Protein AF-A0A2N3F9G6-F1 (afdb_monomer)

Structure (mmCIF, N/CA/C/O backbone):
data_AF-A0A2N3F9G6-F1
#
_entry.id   AF-A0A2N3F9G6-F1
#
loop_
_atom_site.group_PDB
_atom_site.id
_atom_site.type_symbol
_atom_site.label_atom_id
_atom_site.label_alt_id
_atom_site.label_comp_id
_atom_site.label_asym_id
_atom_site.label_entity_id
_atom_site.label_seq_id
_atom_site.pdbx_PDB_ins_code
_atom_site.Cartn_x
_atom_site.Cartn_y
_atom_site.Cartn_z
_atom_site.occupancy
_atom_site.B_iso_or_equiv
_atom_site.auth_seq_id
_atom_site.auth_comp_id
_atom_site.auth_asym_id
_atom_site.auth_atom_id
_atom_site.pdbx_PDB_model_num
ATOM 1 N N . MET A 1 1 ? 7.270 26.110 6.889 1.00 34.78 1 MET A N 1
ATOM 2 C CA . MET A 1 1 ? 5.933 26.735 6.805 1.00 34.78 1 MET A CA 1
ATOM 3 C C . MET A 1 1 ? 5.806 27.309 5.404 1.00 34.78 1 MET A C 1
ATOM 5 O O . MET A 1 1 ? 6.447 28.311 5.122 1.00 34.78 1 MET A O 1
ATOM 9 N N . ALA A 1 2 ? 5.115 26.620 4.500 1.00 25.80 2 ALA A N 1
ATOM 10 C CA . ALA A 1 2 ? 4.894 27.101 3.139 1.00 25.80 2 ALA A CA 1
ATOM 11 C C . ALA A 1 2 ? 3.383 27.168 2.901 1.00 25.80 2 ALA A C 1
ATOM 13 O O . ALA A 1 2 ? 2.698 26.151 2.939 1.00 25.80 2 ALA A O 1
ATOM 14 N N . LEU A 1 3 ? 2.890 28.395 2.738 1.00 33.31 3 LEU A N 1
ATOM 15 C CA . LEU A 1 3 ? 1.553 28.727 2.258 1.00 33.31 3 LEU A CA 1
ATOM 16 C C . LEU A 1 3 ? 1.543 28.540 0.735 1.00 33.31 3 LEU A C 1
ATOM 18 O O . LEU A 1 3 ? 2.347 29.161 0.042 1.00 33.31 3 LEU A O 1
ATOM 22 N N . GLY A 1 4 ? 0.664 27.678 0.224 1.00 26.97 4 GLY A N 1
ATOM 23 C CA . GLY A 1 4 ? 0.457 27.496 -1.213 1.00 26.97 4 GLY A CA 1
ATOM 24 C C . GLY A 1 4 ? -0.439 28.592 -1.792 1.00 26.97 4 GLY A C 1
ATOM 25 O O . GLY A 1 4 ? -1.498 28.885 -1.242 1.00 26.97 4 GLY A O 1
ATOM 26 N N . VAL A 1 5 ? -0.016 29.182 -2.911 1.00 29.23 5 VAL A N 1
ATOM 27 C CA . VAL A 1 5 ? -0.857 30.026 -3.770 1.00 29.23 5 VAL A CA 1
ATOM 28 C C . VAL A 1 5 ? -1.514 29.118 -4.809 1.00 29.23 5 VAL A C 1
ATOM 30 O O . VAL A 1 5 ? -0.817 28.398 -5.519 1.00 29.23 5 VAL A O 1
ATOM 33 N N . ILE A 1 6 ? -2.845 29.154 -4.893 1.00 33.47 6 ILE A N 1
ATOM 34 C CA . ILE A 1 6 ? -3.618 28.511 -5.961 1.00 33.47 6 ILE A CA 1
ATOM 35 C C . ILE A 1 6 ? -3.831 29.564 -7.050 1.00 33.47 6 ILE A C 1
ATOM 37 O O . ILE A 1 6 ? -4.519 30.556 -6.817 1.00 33.47 6 ILE A O 1
ATOM 41 N N . THR A 1 7 ? -3.247 29.361 -8.228 1.00 30.53 7 THR A N 1
ATOM 42 C CA . THR A 1 7 ? -3.622 30.087 -9.447 1.00 30.53 7 THR A CA 1
ATOM 43 C C . THR A 1 7 ? -4.414 29.161 -10.365 1.00 30.53 7 THR A C 1
ATOM 45 O O . THR A 1 7 ? -4.055 28.004 -10.583 1.00 30.53 7 THR A O 1
ATOM 48 N N . GLU A 1 8 ? -5.545 29.676 -10.846 1.00 35.81 8 GLU A N 1
ATOM 49 C CA . GLU A 1 8 ? -6.534 28.980 -11.667 1.00 35.81 8 GLU A CA 1
ATOM 50 C C . GLU A 1 8 ? -5.899 28.366 -12.927 1.00 35.81 8 GLU A C 1
ATOM 52 O O . GLU A 1 8 ? -5.232 29.056 -13.697 1.00 35.81 8 GLU A O 1
ATOM 57 N N . GLY A 1 9 ? -6.127 27.066 -13.149 1.00 33.81 9 GLY A N 1
ATOM 58 C CA . GLY A 1 9 ? -5.817 26.387 -14.414 1.00 33.81 9 GLY A CA 1
ATOM 59 C C . GLY A 1 9 ? -4.767 25.272 -14.367 1.00 33.81 9 GLY A C 1
ATOM 60 O O . GLY A 1 9 ? -4.627 24.558 -15.356 1.00 33.81 9 GLY A O 1
ATOM 61 N N . ALA A 1 10 ? -4.067 25.058 -13.252 1.00 32.31 10 ALA A N 1
ATOM 62 C CA . ALA A 1 10 ? -3.200 23.891 -13.088 1.00 32.31 10 ALA A CA 1
ATOM 63 C C . ALA A 1 10 ? -3.980 22.757 -12.413 1.00 32.31 10 ALA A C 1
ATOM 65 O O . ALA A 1 10 ? -4.609 22.973 -11.375 1.00 32.31 10 ALA A O 1
ATOM 66 N N . ALA A 1 11 ? -3.938 21.548 -12.983 1.00 34.59 11 ALA A N 1
ATOM 67 C CA . ALA A 1 11 ? -4.288 20.344 -12.242 1.00 34.59 11 ALA A CA 1
ATOM 68 C C . ALA A 1 11 ? -3.527 20.406 -10.913 1.00 34.59 11 ALA A C 1
ATOM 70 O O . ALA A 1 11 ? -2.303 20.527 -10.902 1.00 34.59 11 ALA A O 1
ATOM 71 N N . CYS A 1 12 ? -4.264 20.460 -9.805 1.00 38.81 12 CYS A N 1
ATOM 72 C CA . CYS A 1 12 ? -3.675 20.593 -8.486 1.00 38.81 12 CYS A CA 1
ATOM 73 C C . CYS A 1 12 ? -3.022 19.251 -8.154 1.00 38.81 12 CYS A C 1
ATOM 75 O O . CYS A 1 12 ? -3.642 18.367 -7.563 1.00 38.81 12 CYS A O 1
ATOM 77 N N . GLU A 1 13 ? -1.784 19.068 -8.606 1.00 42.81 13 GLU A N 1
ATOM 78 C CA . GLU A 1 13 ? -0.906 18.030 -8.097 1.00 42.81 13 GLU A CA 1
ATOM 79 C C . GLU A 1 13 ? -0.592 18.415 -6.655 1.00 42.81 13 GLU A C 1
ATOM 81 O O . GLU A 1 13 ? 0.373 19.115 -6.352 1.00 42.81 13 GLU A O 1
ATOM 86 N N . LEU A 1 14 ? -1.501 18.040 -5.751 1.00 52.06 14 LEU A N 1
ATOM 87 C CA . LEU A 1 14 ? -1.253 18.138 -4.324 1.00 52.06 14 LEU A CA 1
ATOM 88 C C . LEU A 1 14 ? 0.064 17.405 -4.047 1.00 52.06 14 LEU A C 1
ATOM 90 O O . LEU A 1 14 ? 0.200 16.254 -4.482 1.00 52.06 14 LEU A O 1
ATOM 94 N N . PRO A 1 15 ? 1.013 18.032 -3.330 1.00 63.75 15 PRO A N 1
ATOM 95 C CA . PRO A 1 15 ? 2.250 17.373 -2.943 1.00 63.75 15 PRO A CA 1
ATOM 96 C C . PRO A 1 15 ? 1.941 16.015 -2.309 1.00 63.75 15 PRO A C 1
ATOM 98 O O . PRO A 1 15 ? 1.007 15.913 -1.508 1.00 63.75 15 PRO A O 1
ATOM 101 N N . LEU A 1 16 ? 2.711 14.979 -2.652 1.00 63.78 16 LEU A N 1
ATOM 102 C CA . LEU A 1 16 ? 2.501 13.614 -2.150 1.00 63.78 16 LEU A CA 1
ATOM 103 C C . LEU A 1 16 ? 2.385 13.586 -0.615 1.00 63.78 16 LEU A C 1
ATOM 105 O O . LEU A 1 16 ? 1.481 12.951 -0.082 1.00 63.78 16 LEU A O 1
ATOM 109 N N . ALA A 1 17 ? 3.193 14.397 0.073 1.00 67.38 17 ALA A N 1
ATOM 110 C CA . ALA A 1 17 ? 3.136 14.596 1.520 1.00 67.38 17 ALA A CA 1
ATOM 111 C C . ALA A 1 17 ? 1.751 15.038 2.039 1.00 67.38 17 ALA A C 1
ATOM 113 O O . ALA A 1 17 ? 1.288 14.541 3.061 1.00 67.38 17 ALA A O 1
ATOM 114 N N . TRP A 1 18 ? 1.052 15.936 1.334 1.00 68.69 18 TRP A N 1
ATOM 115 C CA . TRP A 1 18 ? -0.305 16.345 1.718 1.00 68.69 18 TRP A CA 1
ATOM 116 C C . TRP A 1 18 ? -1.306 15.203 1.525 1.00 68.69 18 TRP A C 1
ATOM 118 O O . TRP A 1 18 ? -2.200 15.005 2.344 1.00 68.69 18 TRP A O 1
ATOM 128 N N . ARG A 1 19 ? -1.160 14.429 0.443 1.00 73.50 19 ARG A N 1
ATOM 129 C CA . ARG A 1 19 ? -2.027 13.273 0.174 1.00 73.50 19 ARG A CA 1
ATOM 130 C C . ARG A 1 19 ? -1.862 12.196 1.243 1.00 73.50 19 ARG A C 1
ATOM 132 O O . ARG A 1 19 ? -2.873 11.686 1.713 1.00 73.50 19 ARG A O 1
ATOM 139 N N . LEU A 1 20 ? -0.629 11.914 1.665 1.00 75.94 20 LEU A N 1
ATOM 140 C CA . LEU A 1 20 ? -0.345 10.974 2.751 1.00 75.94 20 LEU A CA 1
ATOM 141 C C . LEU A 1 20 ? -0.958 11.438 4.078 1.00 75.94 20 LEU A C 1
ATOM 143 O O . LEU A 1 20 ? -1.659 10.659 4.707 1.00 75.94 20 LEU A O 1
ATOM 147 N N . GLN A 1 21 ? -0.824 12.717 4.441 1.00 79.06 21 GLN A N 1
ATOM 148 C CA . GLN A 1 21 ? -1.443 13.263 5.661 1.00 79.06 21 GLN A CA 1
ATOM 149 C C . GLN A 1 21 ? -2.975 13.152 5.665 1.00 79.06 21 GLN A C 1
ATOM 151 O O . GLN A 1 21 ? -3.586 12.848 6.690 1.00 79.06 21 GLN A O 1
ATOM 156 N N . VAL A 1 22 ? -3.621 13.399 4.520 1.00 82.56 22 VAL A N 1
ATOM 157 C CA . VAL A 1 22 ? -5.074 13.207 4.388 1.00 82.56 22 VAL A CA 1
ATOM 158 C C . VAL A 1 22 ? -5.437 11.730 4.550 1.00 82.56 22 VAL A C 1
ATOM 160 O O . VAL A 1 22 ? -6.405 11.420 5.244 1.00 82.56 22 VAL A O 1
ATOM 163 N N . LEU A 1 23 ? -4.660 10.825 3.952 1.00 82.56 23 LEU A N 1
ATOM 164 C CA . LEU A 1 23 ? -4.846 9.379 4.087 1.00 82.56 23 LEU A CA 1
ATOM 165 C C . LEU A 1 23 ? -4.663 8.898 5.529 1.00 82.56 23 LEU A C 1
ATOM 167 O O . LEU A 1 23 ? -5.492 8.133 6.012 1.00 82.56 23 LEU A O 1
ATOM 171 N N . GLU A 1 24 ? -3.644 9.381 6.235 1.00 84.00 24 GLU A N 1
ATOM 172 C CA . GLU A 1 24 ? -3.417 9.115 7.660 1.00 84.00 24 GLU A CA 1
ATOM 173 C C . GLU A 1 24 ? -4.618 9.529 8.505 1.00 84.00 24 GLU A C 1
ATOM 175 O O . GLU A 1 24 ? -5.121 8.741 9.306 1.00 84.00 24 GLU A O 1
ATOM 180 N N . ALA A 1 25 ? -5.121 10.749 8.297 1.00 83.75 25 ALA A N 1
ATOM 181 C CA . ALA A 1 25 ? -6.280 11.253 9.023 1.00 83.75 25 ALA A CA 1
ATOM 182 C C . ALA A 1 25 ? -7.543 10.421 8.743 1.00 83.75 25 ALA A C 1
ATOM 184 O O . ALA A 1 25 ? -8.280 10.093 9.672 1.00 83.75 25 ALA A O 1
ATOM 185 N N . GLN A 1 26 ? -7.777 10.053 7.479 1.00 87.62 26 GLN A N 1
ATOM 186 C CA . GLN A 1 26 ? -8.911 9.214 7.085 1.00 87.62 26 GLN A CA 1
ATOM 187 C C . GLN A 1 26 ? -8.819 7.807 7.674 1.00 87.62 26 GLN A C 1
ATOM 189 O O . GLN A 1 26 ? -9.817 7.274 8.152 1.00 87.62 26 GLN A O 1
ATOM 194 N N . LEU A 1 27 ? -7.634 7.199 7.642 1.00 84.31 27 LEU A N 1
ATOM 195 C CA . LEU A 1 27 ? -7.424 5.860 8.173 1.00 84.31 27 LEU A CA 1
ATOM 196 C C . LEU A 1 27 ? -7.548 5.839 9.694 1.00 84.31 27 LEU A C 1
ATOM 198 O O . LEU A 1 27 ? -8.205 4.950 10.222 1.00 84.31 27 LEU A O 1
ATOM 202 N N . LYS A 1 28 ? -7.009 6.840 10.394 1.00 83.12 28 LYS A N 1
ATOM 203 C CA . LYS A 1 28 ? -7.138 6.965 11.851 1.00 83.12 28 LYS A CA 1
ATOM 204 C C . LYS A 1 28 ? -8.597 6.975 12.313 1.00 83.12 28 LYS A C 1
ATOM 206 O O . LYS A 1 28 ? -8.921 6.324 13.304 1.00 83.12 28 LYS A O 1
ATOM 211 N N . ASP A 1 29 ? -9.463 7.692 11.596 1.00 85.38 29 ASP A N 1
ATOM 212 C CA . ASP A 1 29 ? -10.903 7.750 11.889 1.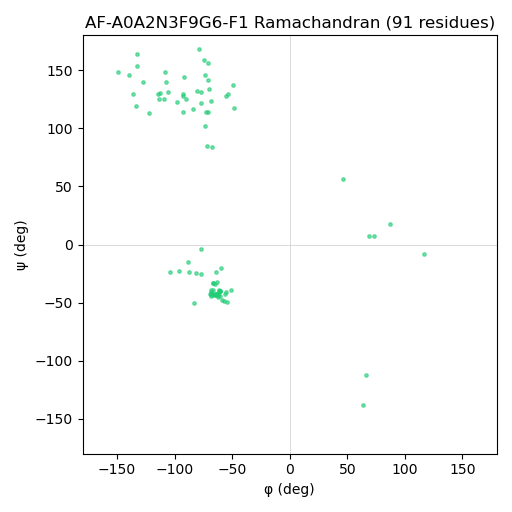00 85.38 29 ASP A CA 1
ATOM 213 C C . ASP A 1 29 ? -11.601 6.397 11.660 1.00 85.38 29 ASP A C 1
ATOM 215 O O . ASP A 1 29 ? -12.520 6.033 12.388 1.00 85.38 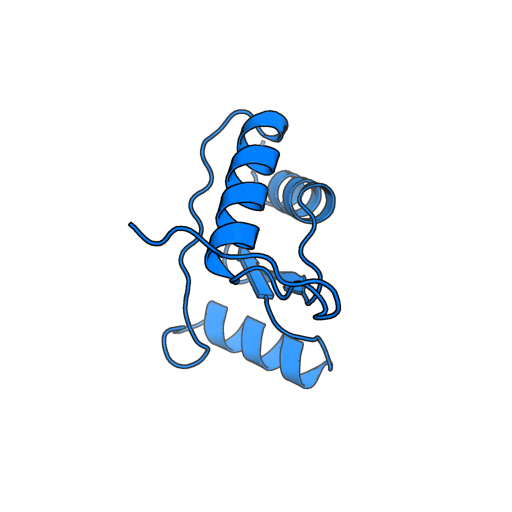29 ASP A O 1
ATOM 219 N N . ARG A 1 30 ? -11.123 5.619 10.681 1.00 84.62 30 ARG A N 1
ATOM 220 C CA . ARG A 1 30 ? -11.707 4.332 10.277 1.00 84.62 30 ARG A CA 1
ATOM 221 C C . ARG A 1 30 ? -11.257 3.154 11.136 1.00 84.62 30 ARG A C 1
ATOM 223 O O . ARG A 1 30 ? -12.088 2.390 11.616 1.00 84.62 30 ARG A O 1
ATOM 230 N N . VAL A 1 31 ? -9.949 3.002 11.341 1.00 80.75 31 VAL A N 1
ATOM 231 C CA . VAL A 1 31 ? -9.382 1.820 12.010 1.00 80.75 31 VAL A CA 1
ATOM 232 C C . VAL A 1 31 ? -9.307 1.961 13.533 1.00 80.75 31 VAL A C 1
ATOM 234 O O . VAL A 1 31 ? -9.124 0.971 14.238 1.00 80.75 31 VAL A O 1
ATOM 237 N N . GLY A 1 32 ? -9.452 3.178 14.068 1.00 76.00 32 GLY A N 1
ATOM 238 C CA . GLY A 1 32 ? -9.433 3.436 15.511 1.00 76.00 32 GLY A CA 1
ATOM 239 C C . GLY A 1 32 ? -8.048 3.339 16.169 1.00 76.00 32 GLY A C 1
ATOM 240 O O . GLY A 1 32 ? -7.951 3.435 17.392 1.00 76.00 32 GLY A O 1
ATOM 241 N N . TYR A 1 33 ? -6.979 3.178 15.386 1.00 76.62 33 TYR A N 1
ATOM 242 C CA . TYR A 1 33 ? -5.585 3.236 15.830 1.00 76.62 33 TYR A CA 1
ATOM 243 C C . TYR A 1 33 ? -4.742 4.113 14.896 1.00 76.62 33 TYR A C 1
ATOM 245 O O . TYR A 1 33 ? -5.160 4.476 13.797 1.00 76.62 33 TYR A O 1
ATOM 253 N N . GLU A 1 34 ? -3.561 4.512 15.367 1.00 74.19 34 GLU A N 1
ATOM 254 C CA . GLU A 1 34 ? -2.645 5.356 14.600 1.00 74.19 34 GLU A CA 1
ATOM 255 C C . GLU A 1 34 ? -1.911 4.537 13.532 1.00 74.19 34 GLU A C 1
ATOM 257 O O . GLU A 1 34 ? -1.372 3.469 13.818 1.00 74.19 34 GLU A O 1
ATOM 262 N N . ILE A 1 35 ? -1.896 5.056 12.304 1.00 77.31 35 ILE A N 1
ATOM 263 C CA . ILE A 1 35 ? -1.126 4.519 11.182 1.00 77.31 35 ILE A CA 1
ATOM 264 C C . ILE A 1 35 ? -0.071 5.554 10.819 1.00 77.31 35 ILE A C 1
ATOM 266 O O . ILE A 1 35 ? -0.399 6.727 10.650 1.00 77.31 35 ILE A O 1
ATOM 270 N N . LEU A 1 36 ? 1.178 5.110 10.709 1.00 74.00 36 LEU A N 1
ATOM 271 C CA . LEU A 1 36 ? 2.316 5.930 10.310 1.00 74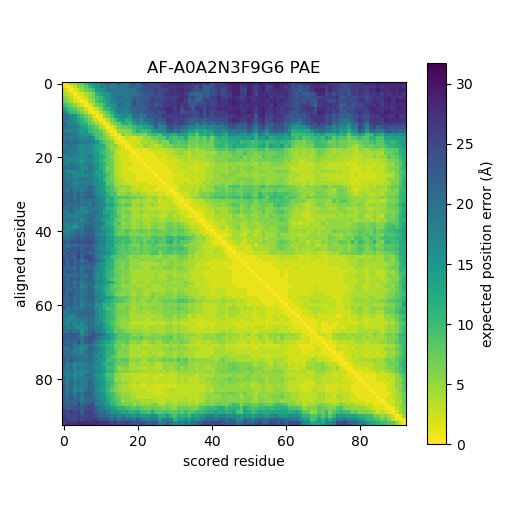.00 36 LEU A CA 1
ATOM 272 C C . LEU A 1 36 ? 2.749 5.499 8.913 1.00 74.00 36 LEU A C 1
ATOM 274 O O . LEU A 1 36 ? 3.019 4.315 8.703 1.00 74.00 36 LEU A O 1
ATOM 278 N N . PHE A 1 37 ? 2.818 6.439 7.972 1.00 78.75 37 PHE A N 1
ATOM 279 C CA . PHE A 1 37 ? 3.422 6.175 6.670 1.00 78.75 37 PHE A CA 1
ATOM 280 C C . PHE A 1 37 ? 4.895 6.567 6.700 1.00 78.75 37 PHE A C 1
ATOM 282 O O . PHE A 1 37 ? 5.252 7.694 7.042 1.00 78.75 37 PHE A O 1
ATOM 289 N N . GLU A 1 38 ? 5.751 5.635 6.297 1.00 75.06 38 GLU A N 1
ATOM 290 C CA . GLU A 1 38 ? 7.144 5.923 5.985 1.00 75.06 38 GLU A CA 1
ATOM 291 C C . GLU A 1 38 ? 7.275 6.086 4.469 1.00 75.06 38 GLU A C 1
ATOM 293 O O . GLU A 1 38 ? 6.894 5.205 3.697 1.00 75.06 38 GLU A O 1
ATOM 298 N N . GLU A 1 39 ? 7.765 7.245 4.029 1.00 78.06 39 GLU A N 1
ATOM 299 C CA . GLU A 1 39 ? 8.057 7.479 2.618 1.00 78.06 39 GLU A CA 1
ATOM 300 C C . GLU A 1 39 ? 9.449 6.927 2.307 1.00 78.06 39 GLU A C 1
ATOM 302 O O . GLU A 1 39 ? 10.454 7.417 2.822 1.00 78.06 39 GLU A O 1
ATOM 307 N N . ALA A 1 40 ? 9.501 5.922 1.439 1.00 75.56 40 ALA A N 1
ATOM 308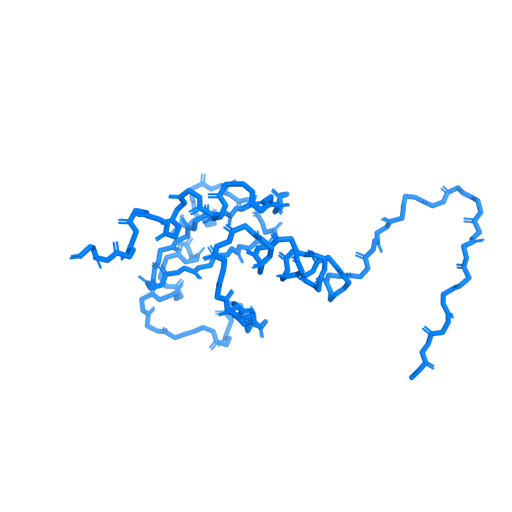 C CA . ALA A 1 40 ? 10.737 5.358 0.926 1.00 75.56 40 ALA A CA 1
ATOM 309 C C . ALA A 1 40 ? 10.697 5.329 -0.603 1.00 75.56 40 ALA A C 1
ATOM 311 O O . ALA A 1 40 ? 9.673 5.010 -1.214 1.00 75.56 40 ALA A O 1
ATOM 312 N N . ASP A 1 41 ? 11.828 5.642 -1.232 1.00 79.88 41 ASP A N 1
ATOM 313 C CA . ASP A 1 41 ? 12.023 5.318 -2.640 1.00 79.88 41 ASP A CA 1
ATOM 314 C C . ASP A 1 41 ? 12.382 3.825 -2.804 1.00 79.88 41 ASP A C 1
ATOM 316 O O . ASP A 1 41 ? 12.706 3.122 -1.844 1.00 79.88 41 ASP A O 1
ATOM 320 N N . LEU A 1 42 ? 12.346 3.320 -4.041 1.00 73.75 42 LEU A N 1
ATOM 321 C CA . LEU A 1 42 ? 12.670 1.915 -4.338 1.00 73.75 42 LEU A CA 1
ATOM 322 C C . LEU A 1 42 ? 14.101 1.511 -3.939 1.00 73.75 42 LEU A C 1
ATOM 324 O O . LEU A 1 42 ? 14.384 0.318 -3.826 1.00 73.75 42 LEU A O 1
ATOM 328 N N . TRP A 1 43 ? 15.014 2.474 -3.780 1.00 75.38 43 TRP A N 1
ATOM 329 C CA . TRP A 1 43 ? 16.392 2.234 -3.352 1.00 75.38 43 TRP A CA 1
ATOM 330 C C . TRP A 1 43 ? 16.536 2.232 -1.825 1.00 75.38 43 TRP A C 1
ATOM 332 O O . TRP A 1 43 ? 17.475 1.615 -1.322 1.00 75.38 43 TRP A O 1
ATOM 342 N N . GLY A 1 44 ? 15.619 2.883 -1.109 1.00 75.94 44 GLY A N 1
ATOM 343 C CA . GLY A 1 44 ? 15.496 2.878 0.345 1.00 75.94 44 GLY A CA 1
ATOM 344 C C . GLY A 1 44 ? 14.855 1.604 0.893 1.00 75.94 44 GLY A C 1
ATOM 345 O O . GLY A 1 44 ? 15.155 1.220 2.020 1.00 75.94 44 GLY A O 1
ATOM 346 N N . LEU A 1 45 ? 14.039 0.910 0.090 1.00 79.88 45 LEU A N 1
ATOM 347 C CA . LEU A 1 45 ? 13.481 -0.396 0.452 1.00 79.88 45 LEU A CA 1
ATOM 348 C C . LEU A 1 45 ? 14.553 -1.497 0.434 1.00 79.88 45 LEU A C 1
ATOM 350 O O . LEU A 1 45 ? 15.400 -1.566 -0.464 1.00 79.88 45 LEU A O 1
ATOM 354 N N . VAL A 1 46 ? 14.477 -2.424 1.390 1.00 80.31 46 VAL A N 1
ATOM 355 C CA . VAL A 1 46 ? 15.376 -3.584 1.497 1.00 80.31 46 VAL A CA 1
ATOM 356 C C . VAL A 1 46 ? 14.591 -4.873 1.730 1.00 80.31 46 VAL A C 1
ATOM 358 O O . VAL A 1 46 ? 13.497 -4.858 2.278 1.00 80.31 46 VAL A O 1
ATOM 361 N N . GLY A 1 47 ? 15.153 -6.010 1.316 1.00 87.19 47 GLY A N 1
ATOM 362 C CA . GLY A 1 47 ? 14.521 -7.315 1.527 1.00 87.19 47 GLY A CA 1
ATOM 363 C C . GLY A 1 47 ? 13.182 -7.468 0.795 1.00 87.19 47 GLY A C 1
ATOM 364 O O . GLY A 1 47 ? 13.056 -7.070 -0.364 1.00 87.19 47 GLY A O 1
ATOM 365 N N . ALA A 1 48 ? 12.206 -8.067 1.478 1.00 85.31 48 ALA A N 1
ATOM 366 C CA . ALA A 1 48 ? 10.933 -8.488 0.897 1.00 85.31 48 ALA A CA 1
ATOM 367 C C . ALA A 1 48 ? 10.050 -7.314 0.431 1.00 85.31 48 ALA A C 1
ATOM 369 O O . ALA A 1 48 ? 9.403 -7.418 -0.608 1.00 85.31 48 ALA A O 1
ATOM 370 N N . GLU A 1 49 ? 10.094 -6.161 1.106 1.00 83.56 49 GLU A N 1
ATOM 371 C CA . GLU A 1 49 ? 9.370 -4.951 0.682 1.00 83.56 49 GLU A CA 1
ATOM 372 C C . GLU A 1 49 ? 9.824 -4.468 -0.701 1.00 83.56 49 GLU A C 1
ATOM 374 O O . GLU A 1 49 ? 9.012 -4.077 -1.544 1.00 83.56 49 GLU A O 1
ATOM 379 N N . ARG A 1 50 ? 11.137 -4.530 -0.957 1.00 85.50 50 ARG A N 1
ATOM 380 C CA . ARG A 1 50 ? 11.709 -4.154 -2.251 1.00 85.50 50 ARG A CA 1
ATOM 381 C C . ARG A 1 50 ? 11.301 -5.136 -3.340 1.00 85.50 50 ARG A C 1
ATOM 383 O O . ARG A 1 50 ? 10.963 -4.702 -4.439 1.00 85.50 50 ARG A O 1
ATOM 390 N N . GLU A 1 51 ? 11.355 -6.434 -3.052 1.00 89.12 51 GLU A N 1
ATOM 391 C CA . GLU A 1 51 ? 10.927 -7.475 -3.993 1.00 89.12 51 GLU A CA 1
ATOM 392 C C . GLU A 1 51 ? 9.455 -7.286 -4.372 1.00 89.12 51 GLU A C 1
ATOM 394 O O . GLU A 1 51 ? 9.142 -7.186 -5.555 1.00 89.12 51 GLU A O 1
ATOM 399 N N . ALA A 1 52 ? 8.576 -7.080 -3.388 1.00 86.25 52 ALA A N 1
ATOM 400 C CA . ALA A 1 52 ? 7.157 -6.833 -3.622 1.00 86.25 52 ALA A CA 1
ATOM 401 C C . ALA A 1 52 ? 6.892 -5.570 -4.459 1.00 86.25 52 ALA A C 1
ATOM 403 O O . ALA A 1 52 ? 6.040 -5.576 -5.351 1.00 86.25 52 ALA A O 1
ATOM 404 N N . ALA A 1 53 ? 7.637 -4.488 -4.215 1.00 85.06 53 ALA A N 1
ATOM 405 C CA . ALA A 1 53 ? 7.525 -3.268 -5.010 1.00 85.06 53 ALA A CA 1
ATOM 406 C C . ALA A 1 53 ? 8.005 -3.465 -6.462 1.00 85.06 53 ALA A C 1
ATOM 408 O O . ALA A 1 53 ? 7.385 -2.952 -7.396 1.00 85.06 53 ALA A O 1
ATOM 409 N N . ILE A 1 54 ? 9.088 -4.223 -6.672 1.00 88.50 54 ILE A N 1
ATOM 410 C CA . ILE A 1 54 ? 9.599 -4.558 -8.010 1.00 88.50 54 ILE A CA 1
ATOM 411 C C . ILE A 1 54 ? 8.611 -5.455 -8.759 1.00 88.50 54 ILE A C 1
ATOM 413 O O . ILE A 1 54 ? 8.333 -5.197 -9.930 1.00 88.50 54 ILE A O 1
ATOM 417 N N . ASP A 1 55 ? 8.051 -6.462 -8.095 1.00 90.50 55 ASP A N 1
ATOM 418 C CA . ASP A 1 55 ? 7.063 -7.363 -8.686 1.00 90.50 55 ASP A CA 1
ATOM 419 C C . ASP A 1 55 ? 5.803 -6.604 -9.114 1.00 90.50 55 ASP A C 1
ATOM 421 O O . ASP A 1 55 ? 5.284 -6.825 -10.210 1.00 90.50 55 ASP A O 1
ATOM 425 N N . ALA A 1 56 ? 5.349 -5.642 -8.305 1.00 87.06 56 ALA A N 1
ATOM 426 C CA . ALA A 1 56 ? 4.225 -4.787 -8.669 1.00 87.06 56 ALA A CA 1
ATOM 427 C C . ALA A 1 56 ? 4.520 -3.943 -9.921 1.00 87.06 56 ALA A C 1
ATOM 429 O O . ALA A 1 56 ? 3.677 -3.850 -10.817 1.00 87.06 56 ALA A O 1
ATOM 430 N N . LEU A 1 57 ? 5.728 -3.383 -10.037 1.00 88.31 57 LEU A N 1
ATOM 431 C CA . LEU A 1 57 ? 6.148 -2.663 -11.247 1.00 88.31 57 LEU A CA 1
ATOM 432 C C . LEU A 1 57 ? 6.217 -3.587 -12.462 1.00 88.31 57 LEU A C 1
ATOM 434 O O . LEU A 1 57 ? 5.752 -3.220 -13.540 1.00 88.31 57 LEU A O 1
ATOM 438 N N . ALA A 1 58 ? 6.767 -4.792 -12.298 1.00 90.69 58 ALA A N 1
ATOM 439 C CA . ALA A 1 58 ? 6.854 -5.784 -13.365 1.00 90.69 58 ALA A CA 1
ATOM 440 C C . ALA A 1 58 ? 5.465 -6.242 -13.847 1.00 90.69 58 ALA A C 1
ATOM 442 O O . ALA A 1 58 ? 5.284 -6.514 -15.034 1.00 90.69 58 ALA A O 1
ATOM 443 N N . ALA A 1 59 ? 4.475 -6.268 -12.951 1.00 90.56 59 ALA A N 1
ATOM 444 C CA . ALA A 1 59 ? 3.073 -6.529 -13.270 1.00 90.56 59 ALA A CA 1
ATOM 445 C C . ALA A 1 59 ? 2.344 -5.327 -13.911 1.00 90.56 59 ALA A C 1
ATOM 447 O O . ALA A 1 59 ? 1.192 -5.462 -14.325 1.00 90.56 59 ALA A O 1
ATOM 448 N N . GLY A 1 60 ? 3.004 -4.170 -14.035 1.00 90.56 60 GLY A N 1
ATOM 449 C CA . GLY A 1 60 ? 2.456 -2.970 -14.668 1.00 90.56 60 GLY A CA 1
ATOM 450 C C . GLY A 1 60 ? 1.651 -2.070 -13.732 1.00 90.56 60 GLY A C 1
ATOM 451 O O . GLY A 1 60 ? 0.883 -1.238 -14.212 1.00 90.56 60 GLY A O 1
ATOM 452 N N . HIS A 1 61 ? 1.795 -2.221 -12.413 1.00 87.88 61 HIS A N 1
ATOM 453 C CA . HIS A 1 61 ? 1.171 -1.308 -11.462 1.00 87.88 61 HIS A CA 1
ATOM 454 C C . HIS A 1 61 ? 1.874 0.051 -11.430 1.00 87.88 61 HIS A C 1
ATOM 456 O O . HIS A 1 61 ? 3.094 0.157 -11.559 1.00 87.88 61 HIS A O 1
ATOM 462 N N . GLU A 1 62 ? 1.085 1.100 -11.208 1.00 85.38 62 GLU A N 1
ATOM 463 C CA . GLU A 1 62 ? 1.568 2.477 -11.149 1.00 85.38 62 GLU A CA 1
ATOM 464 C C . GLU A 1 62 ? 1.925 2.890 -9.716 1.00 85.38 62 GLU A C 1
ATOM 466 O O . GLU A 1 62 ? 1.246 2.522 -8.756 1.00 85.38 62 GLU A O 1
ATOM 471 N N . LEU A 1 63 ? 2.973 3.700 -9.576 1.00 81.50 63 LEU A N 1
ATOM 472 C CA . LEU A 1 63 ? 3.316 4.376 -8.323 1.00 81.50 63 LEU A CA 1
ATOM 473 C C . LEU A 1 63 ? 2.301 5.492 -7.998 1.00 81.50 63 LEU A 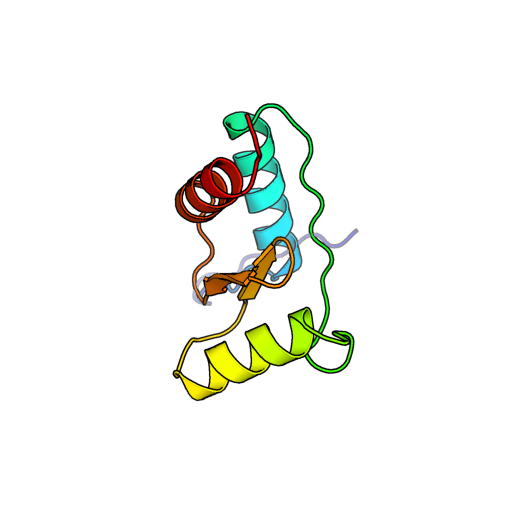C 1
ATOM 475 O O . LEU A 1 63 ? 1.710 6.056 -8.922 1.00 81.50 63 LEU A O 1
ATOM 479 N N . PRO A 1 64 ? 2.143 5.894 -6.720 1.00 81.38 64 PRO A N 1
ATOM 480 C CA . PRO A 1 64 ? 2.800 5.371 -5.512 1.00 81.38 64 PRO A CA 1
ATOM 481 C C . PRO A 1 64 ? 2.267 4.004 -5.058 1.00 81.38 64 PRO A C 1
ATOM 483 O O . PRO A 1 64 ? 1.141 3.633 -5.379 1.00 81.38 64 PRO A O 1
ATOM 486 N N . PHE A 1 65 ? 3.065 3.280 -4.269 1.00 84.25 65 PHE A N 1
ATOM 487 C CA . PHE A 1 65 ? 2.654 2.036 -3.612 1.00 84.25 65 PHE A CA 1
ATOM 488 C C . PHE A 1 65 ? 2.479 2.236 -2.112 1.00 84.25 65 PHE A C 1
ATOM 490 O O . PHE A 1 65 ? 3.203 3.013 -1.496 1.00 84.25 65 PHE A O 1
ATOM 497 N N . VAL A 1 66 ? 1.550 1.488 -1.525 1.00 85.00 66 VAL A N 1
ATOM 498 C CA . VAL A 1 66 ? 1.474 1.288 -0.077 1.00 85.00 66 VAL A CA 1
ATOM 499 C C . VAL A 1 66 ? 1.778 -0.172 0.193 1.00 85.00 66 VAL A C 1
ATOM 501 O O . VAL A 1 66 ? 1.136 -1.053 -0.383 1.00 85.00 66 VAL A O 1
ATOM 504 N N . LEU A 1 67 ? 2.760 -0.406 1.055 1.00 83.4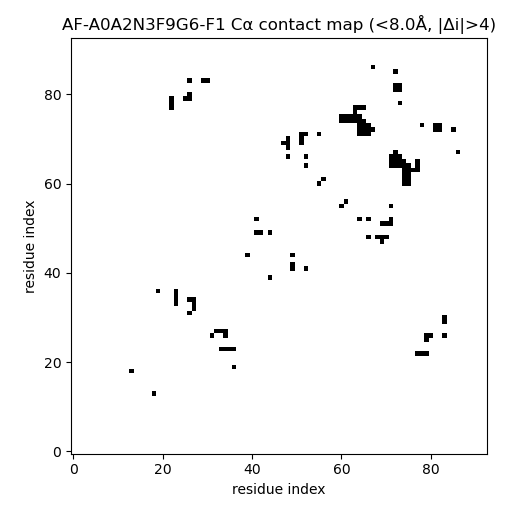4 67 LEU A N 1
ATOM 505 C CA . LEU A 1 67 ? 3.177 -1.728 1.498 1.00 83.44 67 LEU A CA 1
ATOM 506 C C . LEU A 1 67 ? 2.731 -1.936 2.948 1.00 83.44 67 LEU A C 1
ATOM 508 O O . LEU A 1 67 ? 2.813 -1.019 3.762 1.00 83.44 67 LEU A O 1
ATOM 512 N N . VAL A 1 68 ? 2.258 -3.137 3.272 1.00 80.31 68 VAL A N 1
ATOM 513 C CA . VAL A 1 68 ? 1.980 -3.572 4.647 1.00 80.31 68 VAL A CA 1
ATOM 514 C C . VAL A 1 68 ? 2.568 -4.963 4.820 1.00 80.31 68 VAL A C 1
ATOM 516 O O . VAL A 1 68 ? 2.141 -5.881 4.123 1.00 80.31 68 VAL A O 1
ATOM 519 N N . ALA A 1 69 ? 3.520 -5.116 5.747 1.00 72.88 69 ALA A N 1
ATOM 520 C CA . ALA A 1 69 ? 4.199 -6.385 6.031 1.00 72.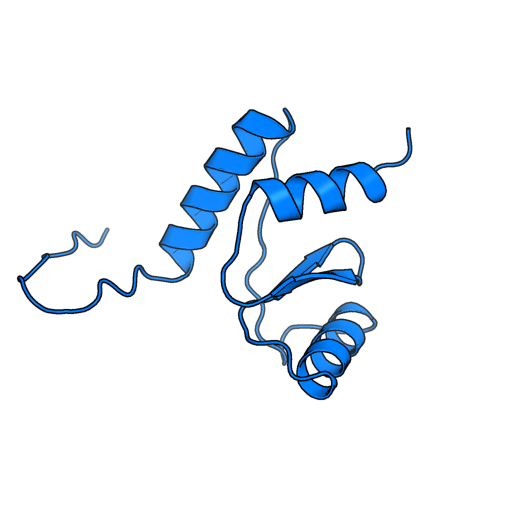88 69 ALA A CA 1
ATOM 521 C C . ALA A 1 69 ? 4.648 -7.108 4.743 1.00 72.88 69 ALA A C 1
ATOM 523 O O . ALA A 1 69 ? 4.225 -8.228 4.476 1.00 72.88 69 ALA A O 1
ATOM 524 N N . ASP A 1 70 ? 5.439 -6.418 3.917 1.00 78.25 70 ASP A N 1
ATOM 525 C CA . ASP A 1 70 ? 5.977 -6.905 2.637 1.00 78.25 70 ASP A CA 1
ATOM 526 C C . ASP A 1 70 ? 4.952 -7.106 1.502 1.00 78.25 70 ASP A C 1
ATOM 528 O O . ASP A 1 70 ? 5.297 -7.609 0.434 1.00 78.25 70 ASP A O 1
ATOM 532 N N . HIS A 1 71 ? 3.694 -6.693 1.672 1.00 79.50 71 HIS A N 1
ATOM 533 C CA . HIS A 1 71 ? 2.664 -6.832 0.641 1.00 79.50 71 HIS A CA 1
ATOM 534 C C . HIS A 1 71 ? 2.216 -5.487 0.088 1.00 79.50 71 HIS A C 1
ATOM 536 O O . HIS A 1 71 ? 1.833 -4.595 0.841 1.00 79.50 71 HIS A O 1
ATOM 542 N N . VAL A 1 72 ? 2.184 -5.357 -1.241 1.00 83.94 72 VAL A N 1
ATOM 543 C CA . VAL A 1 72 ? 1.585 -4.192 -1.904 1.00 83.94 72 VAL A CA 1
ATOM 544 C C . VAL A 1 72 ? 0.066 -4.251 -1.740 1.00 83.94 72 VAL A C 1
ATOM 546 O O . VAL A 1 72 ? -0.594 -5.141 -2.275 1.00 83.94 72 VAL A O 1
ATOM 549 N N . VAL A 1 73 ? -0.494 -3.298 -0.995 1.00 83.75 73 VAL A N 1
ATOM 550 C CA . VAL A 1 73 ? -1.934 -3.231 -0.686 1.00 83.75 73 VAL A CA 1
ATOM 551 C C . VAL A 1 73 ? -2.681 -2.177 -1.499 1.00 83.75 73 VAL A C 1
ATOM 553 O O . VAL A 1 73 ? -3.891 -2.286 -1.693 1.00 83.75 73 VAL A O 1
ATOM 556 N N . ALA A 1 74 ? -1.975 -1.160 -1.994 1.00 83.56 74 ALA A N 1
ATOM 557 C CA . ALA A 1 74 ? -2.537 -0.128 -2.858 1.00 83.56 74 ALA A CA 1
ATOM 558 C C . ALA A 1 74 ? -1.483 0.398 -3.837 1.00 83.56 74 ALA A C 1
ATOM 560 O O . ALA A 1 74 ? -0.296 0.441 -3.516 1.00 83.56 74 ALA A O 1
ATOM 561 N N . THR A 1 75 ? -1.933 0.805 -5.025 1.00 85.44 75 THR A N 1
ATOM 562 C CA . THR A 1 75 ? -1.086 1.303 -6.118 1.00 85.44 75 THR A CA 1
ATOM 563 C C . THR A 1 75 ? -1.755 2.491 -6.808 1.00 85.44 75 THR A C 1
ATOM 565 O O . THR A 1 75 ? -2.981 2.501 -6.956 1.00 85.44 75 THR A O 1
ATOM 568 N N . GLY A 1 76 ? -0.974 3.455 -7.286 1.00 83.81 76 GLY A N 1
ATOM 569 C CA . GLY A 1 76 ? -1.443 4.607 -8.049 1.00 83.81 76 GLY A CA 1
ATOM 570 C C . GLY A 1 76 ? -2.304 5.536 -7.198 1.00 83.81 76 GLY A C 1
ATOM 571 O O . GLY A 1 76 ? -1.831 6.185 -6.264 1.00 83.81 76 GLY A O 1
ATOM 572 N N . GLN A 1 77 ? -3.596 5.616 -7.512 1.00 82.31 77 GLN A N 1
ATOM 573 C CA . GLN A 1 77 ? -4.522 6.425 -6.727 1.00 82.31 77 GLN A CA 1
ATOM 574 C C . GLN A 1 77 ? -4.834 5.744 -5.386 1.00 82.31 77 GLN A C 1
ATOM 576 O O . GLN A 1 77 ? -5.628 4.804 -5.310 1.00 82.31 77 GLN A O 1
ATOM 581 N N . LEU A 1 78 ? -4.195 6.250 -4.331 1.00 81.88 78 LEU A N 1
ATOM 582 C CA . LEU A 1 78 ? -4.357 5.769 -2.963 1.00 81.88 78 LEU A CA 1
ATOM 583 C C . LEU A 1 78 ? -5.742 6.127 -2.410 1.00 81.88 78 LEU A C 1
ATOM 585 O O . LEU A 1 78 ? -6.199 7.264 -2.540 1.00 81.88 78 LEU A O 1
ATOM 589 N N . ASP A 1 79 ? -6.386 5.147 -1.781 1.00 83.94 79 ASP A N 1
ATOM 590 C CA . ASP A 1 79 ? -7.731 5.244 -1.218 1.00 83.94 79 ASP A CA 1
ATOM 591 C C . ASP A 1 79 ? -7.756 4.587 0.170 1.00 83.94 79 ASP A C 1
ATOM 593 O O . ASP A 1 79 ? -7.292 3.454 0.336 1.00 83.94 79 ASP A O 1
ATOM 597 N N . ALA A 1 80 ? -8.279 5.308 1.165 1.00 84.06 80 ALA A N 1
ATOM 598 C CA . ALA A 1 80 ? -8.290 4.860 2.553 1.00 84.06 80 ALA A CA 1
ATOM 599 C C . ALA A 1 80 ? -9.154 3.607 2.777 1.00 84.06 80 ALA A C 1
ATOM 601 O O . ALA A 1 80 ? -8.781 2.763 3.582 1.00 84.06 80 ALA A O 1
ATOM 602 N N . GLU A 1 81 ? -10.264 3.440 2.053 1.00 85.50 81 GLU A N 1
ATOM 603 C CA . GLU A 1 81 ? -11.133 2.262 2.175 1.00 85.50 81 GLU A CA 1
ATOM 604 C C . GLU A 1 81 ? -10.417 1.000 1.680 1.00 85.50 81 GLU A C 1
ATOM 606 O O . GLU A 1 81 ? -10.454 -0.045 2.330 1.00 85.50 81 GLU A O 1
ATOM 611 N N . LYS A 1 82 ? -9.692 1.094 0.557 1.00 82.19 82 LYS A N 1
ATOM 612 C CA . LYS A 1 82 ? -8.909 -0.044 0.041 1.00 82.19 82 LYS A CA 1
ATOM 613 C C . LYS A 1 82 ? -7.820 -0.478 1.019 1.00 82.19 82 LYS A C 1
ATOM 615 O O . LYS A 1 82 ? -7.627 -1.676 1.229 1.00 82.19 82 LYS A O 1
ATOM 620 N N . ILE A 1 83 ? -7.121 0.491 1.606 1.00 85.19 83 ILE A N 1
ATOM 621 C CA . ILE A 1 83 ? -6.039 0.231 2.560 1.00 85.19 83 ILE A CA 1
ATOM 622 C C . ILE A 1 83 ? -6.608 -0.340 3.866 1.00 85.19 83 ILE A C 1
ATOM 624 O O . ILE A 1 83 ? -6.082 -1.329 4.364 1.00 85.19 83 ILE A O 1
ATOM 628 N N . GLU A 1 84 ? -7.716 0.203 4.375 1.00 84.69 84 GLU A N 1
ATOM 629 C CA . GLU A 1 84 ? -8.436 -0.317 5.546 1.00 84.69 84 GLU A CA 1
ATOM 630 C C . GLU A 1 84 ? -8.809 -1.797 5.376 1.00 84.69 84 GLU A C 1
ATOM 632 O O . GLU A 1 84 ? -8.512 -2.622 6.241 1.00 84.69 84 GLU A O 1
ATOM 637 N N . VAL A 1 85 ? -9.404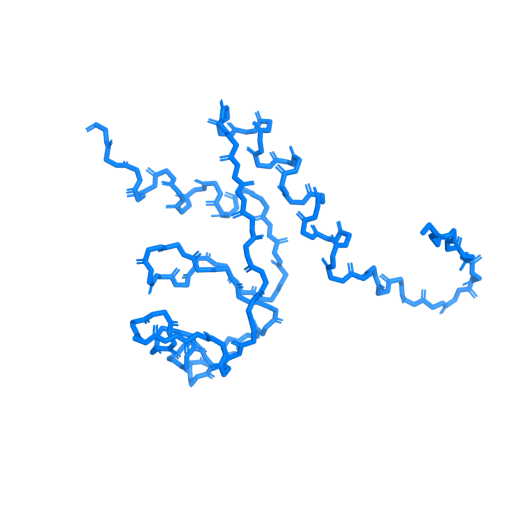 -2.163 4.235 1.00 83.62 85 VAL A N 1
ATOM 638 C CA . VAL A 1 85 ? -9.782 -3.555 3.948 1.00 83.62 85 VAL A CA 1
ATOM 639 C C . VAL A 1 85 ? -8.559 -4.474 3.923 1.00 83.62 85 VAL A C 1
ATOM 641 O O . VAL A 1 85 ? -8.637 -5.612 4.390 1.00 83.62 85 VAL A O 1
ATOM 644 N N . ALA A 1 86 ? -7.433 -4.011 3.378 1.00 80.88 86 ALA A N 1
ATOM 645 C CA . ALA A 1 86 ? -6.200 -4.789 3.355 1.00 80.88 86 ALA A CA 1
ATOM 646 C C . ALA A 1 86 ? -5.604 -4.961 4.761 1.00 80.88 86 ALA A C 1
ATOM 648 O O . ALA A 1 86 ? -5.232 -6.073 5.132 1.00 80.88 86 ALA A O 1
ATOM 649 N N . LEU A 1 87 ? -5.596 -3.900 5.571 1.00 80.50 87 LEU A N 1
ATOM 650 C CA . LEU A 1 87 ? -5.151 -3.939 6.966 1.00 80.50 87 LEU A CA 1
ATOM 651 C C . LEU A 1 87 ? -6.000 -4.895 7.807 1.00 80.50 87 LEU A C 1
ATOM 653 O O . LEU A 1 87 ? -5.451 -5.714 8.538 1.00 80.50 87 LEU A O 1
ATOM 657 N N . GLY A 1 88 ? -7.326 -4.863 7.651 1.00 77.56 88 GLY A N 1
ATOM 658 C CA . GLY A 1 88 ? -8.237 -5.769 8.356 1.00 77.56 88 GLY A CA 1
ATOM 659 C C . GLY A 1 88 ? -8.051 -7.248 7.998 1.00 77.56 88 GLY A C 1
ATOM 660 O O . GLY A 1 88 ? -8.393 -8.116 8.794 1.00 77.56 88 GLY A O 1
ATOM 661 N N . ARG A 1 89 ? -7.487 -7.559 6.822 1.00 71.94 89 ARG A N 1
ATOM 662 C CA . ARG A 1 89 ? -7.118 -8.935 6.436 1.00 71.94 89 ARG A CA 1
ATOM 663 C C . ARG A 1 89 ? -5.778 -9.382 7.017 1.00 71.94 89 ARG A C 1
ATOM 665 O O . ARG A 1 89 ? -5.548 -10.583 7.118 1.00 71.94 89 ARG A O 1
ATOM 672 N N . LEU A 1 90 ? -4.901 -8.434 7.340 1.00 67.44 90 LEU A N 1
ATOM 673 C CA . LEU A 1 90 ? -3.547 -8.681 7.838 1.00 67.44 90 LEU A CA 1
ATOM 674 C C . LEU A 1 90 ? -3.459 -8.632 9.368 1.00 67.44 90 LEU A C 1
ATOM 676 O O . LEU A 1 90 ? -2.551 -9.233 9.934 1.00 67.44 90 LEU A O 1
ATOM 680 N N . ALA A 1 91 ? -4.393 -7.957 10.044 1.00 58.75 91 ALA A N 1
ATOM 681 C CA . ALA A 1 91 ? -4.499 -7.973 11.497 1.00 58.75 91 ALA A CA 1
ATOM 682 C C . ALA A 1 91 ? -5.036 -9.341 11.972 1.00 58.75 91 ALA A C 1
ATOM 684 O O . ALA A 1 91 ? -6.188 -9.673 11.680 1.00 58.75 91 ALA A O 1
ATOM 685 N N . PRO A 1 92 ? -4.241 -10.157 12.693 1.00 49.31 92 PRO A N 1
ATOM 686 C CA . PRO A 1 92 ? -4.759 -11.367 13.308 1.00 49.31 92 PRO A CA 1
ATOM 687 C C . PRO A 1 92 ? -5.720 -10.970 14.435 1.00 49.31 92 PRO A C 1
ATOM 689 O O . PRO A 1 92 ? -5.354 -10.214 15.335 1.00 49.31 92 PRO A O 1
ATOM 692 N N . SER A 1 93 ? -6.954 -11.464 14.352 1.00 48.38 93 SER A N 1
ATOM 693 C CA . SER A 1 93 ? -7.929 -11.482 15.450 1.00 48.38 93 SER A CA 1
ATOM 694 C C . SER A 1 93 ? -7.389 -12.179 16.693 1.00 48.38 93 SER A C 1
ATOM 696 O O . SER A 1 93 ? -6.762 -13.248 16.503 1.00 48.38 93 SER A O 1
#

Radius of gyration: 14.96 Å; Cα contacts (8 Å, |Δi|>4): 71; chains: 1; bounding box: 28×42×30 Å

Sequence (93 aa):
MALGVITEGAACELPLAWRLQVLEAQLKDRVGYEILFEEADLWGLVGAEREAAIDALAAGHELPFVLVADHVVATGQLDAEKIEVALGRLAPS

Solvent-accessible surface area (backbone atoms only — not comparable to full-atom values): 5951 Å² total; per-residue (Å²): 139,82,86,83,84,88,68,93,86,62,83,80,77,67,54,67,70,59,55,49,51,53,40,39,55,53,37,30,74,69,73,72,50,90,66,84,86,81,92,69,55,81,82,72,42,62,71,59,45,30,50,36,53,49,52,39,47,74,74,67,54,49,74,56,73,42,71,57,95,49,34,74,57,42,50,36,81,78,51,50,68,56,43,49,57,47,48,65,72,67,56,83,129

Nearest PDB structures (foldseek):
  6qvb-assembly1_B  TM=2.082E-01  e=3.243E+00  Homo sapiens

Secondary structure (DSSP, 8-state):
--PPP--TTS-----HHHHHHHHHHHHHHHHSS---PPP--TTT--THHHHHHHHHHHTTPPSPEEEETTEEEEESS--HHHHHHHHHHHS--

Mean predicted aligned error: 9.27 Å

pLDDT: mean 73.14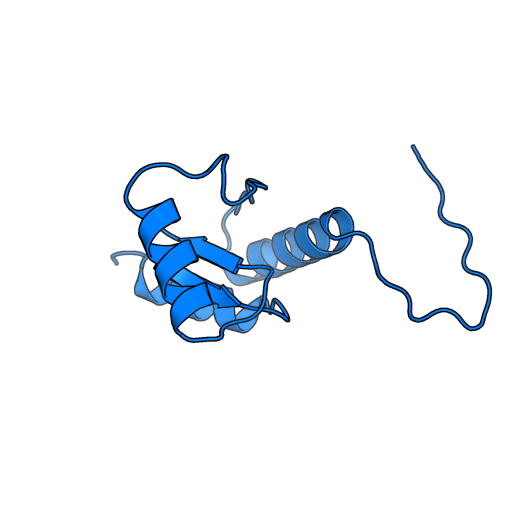, std 18.06, range [25.8, 90.69]

Foldseek 3Di:
DDDDDDDPDDPPPPPVVVVVVVLQVVLCVVVVDGDDDDDDDLVRDDDLLNVQVVVCVVVVFADDFDDDPSHTQDTDDDDNVSVNVVVVVVDDD